Protein AF-A0A7Y2F8V8-F1 (afdb_monomer)

Foldseek 3Di:
DKDADDDPDACVVVPDFGFIADPVRDGPWGDNDPPDHTDDDDDPPDFDQDDPCGGVVVCCVVPPDDDDDDD

Mean predicted aligned error: 5.71 Å

Radius of gyration: 16.92 Å; Cα contacts (8 Å, |Δi|>4): 80; chains: 1; bounding box: 43×33×40 Å

pLDDT: mean 90.27, std 6.16, range [69.0, 98.0]

Solvent-accessible surface area (backbone atoms only — not comparable to full-atom values): 4842 Å² total; per-residue (Å²): 118,74,49,77,45,82,61,99,57,57,54,90,71,76,79,59,66,31,27,35,25,41,80,84,71,46,72,76,28,57,36,82,53,84,95,57,78,56,77,82,89,79,72,87,82,66,81,63,73,42,91,98,60,42,44,58,78,75,43,48,77,78,70,50,79,83,77,73,83,81,133

Secondary structure (DSSP, 8-state):
--EEE--SS-GGGSS---EEE-TTSSEEEE--STT--------SS---EETTTEEHHHHHHHHSPPPPPP-

Sequence (71 aa):
VYVVSSTYTDKSSDWMISAIFGHNGKPIAQADDWGTIAITEVDLNRPMHWHSLGDFKAQIQAHRPRLSPVP

Structure (mmCIF, N/CA/C/O backbone):
data_AF-A0A7Y2F8V8-F1
#
_entry.id   AF-A0A7Y2F8V8-F1
#
loop_
_atom_site.group_PDB
_atom_site.id
_atom_site.type_symbol
_atom_site.label_atom_id
_atom_site.label_alt_id
_atom_site.label_comp_id
_atom_site.label_asym_id
_atom_site.label_entity_id
_atom_site.label_seq_id
_atom_site.pdbx_PDB_ins_code
_atom_site.Cartn_x
_atom_site.Cartn_y
_atom_site.Cartn_z
_atom_site.occupancy
_atom_site.B_iso_or_equiv
_atom_site.auth_seq_id
_atom_site.auth_comp_id
_atom_site.auth_asym_id
_atom_site.auth_atom_id
_atom_site.pdbx_PDB_model_num
ATOM 1 N N . VAL A 1 1 ? 6.925 -0.218 -6.038 1.00 84.69 1 VAL A N 1
ATOM 2 C CA . VAL A 1 1 ? 7.040 0.285 -4.645 1.00 84.69 1 VAL A CA 1
ATOM 3 C C . VAL A 1 1 ? 5.734 -0.009 -3.930 1.00 84.69 1 VAL A C 1
ATOM 5 O O . VAL A 1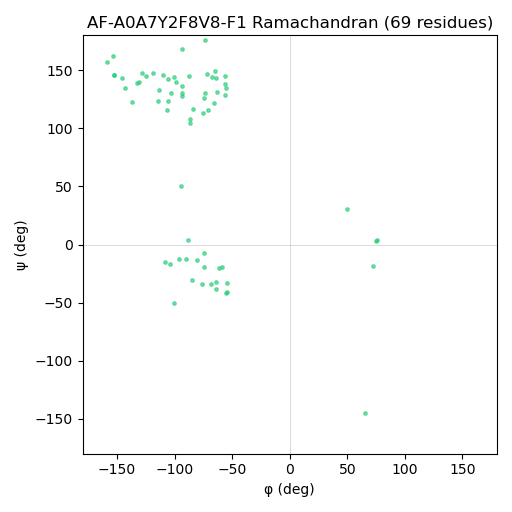 1 ? 4.694 0.171 -4.554 1.00 84.69 1 VAL A O 1
ATOM 8 N N . TYR A 1 2 ? 5.783 -0.509 -2.698 1.00 92.81 2 TYR A N 1
ATOM 9 C CA . TYR A 1 2 ? 4.612 -0.627 -1.822 1.00 92.81 2 TYR A CA 1
ATOM 10 C C . TYR A 1 2 ? 4.639 0.533 -0.829 1.00 92.81 2 TYR A C 1
ATOM 12 O O . TYR A 1 2 ? 5.722 0.956 -0.424 1.00 92.81 2 TYR A O 1
ATOM 20 N N . VAL A 1 3 ? 3.473 1.061 -0.470 1.00 95.50 3 VAL A N 1
ATOM 21 C CA . VAL A 1 3 ? 3.358 2.152 0.507 1.00 95.50 3 VAL A CA 1
ATOM 22 C C . VAL A 1 3 ? 2.648 1.612 1.734 1.00 95.50 3 VAL A C 1
ATOM 24 O O . VAL A 1 3 ? 1.631 0.939 1.605 1.00 95.50 3 VAL A O 1
ATOM 27 N N . VAL A 1 4 ? 3.185 1.902 2.914 1.00 97.19 4 VAL A N 1
ATOM 28 C CA . VAL A 1 4 ? 2.560 1.558 4.192 1.00 97.19 4 VAL A CA 1
ATOM 29 C C . VAL A 1 4 ? 2.187 2.857 4.884 1.00 97.19 4 VAL A C 1
ATOM 31 O O . VAL A 1 4 ? 3.050 3.712 5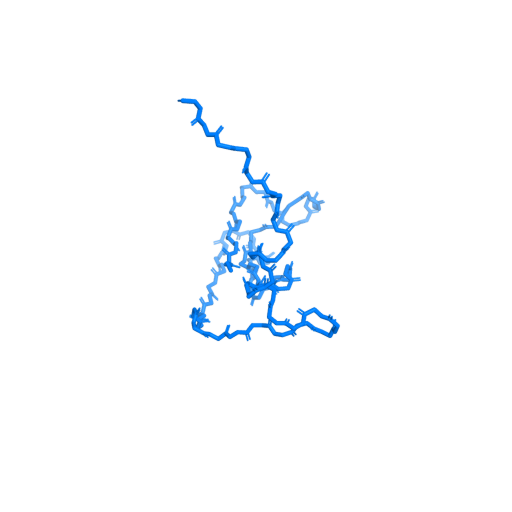.089 1.00 97.19 4 VAL A O 1
ATOM 34 N N . SER A 1 5 ? 0.912 3.012 5.225 1.00 96.50 5 SER A N 1
ATOM 35 C CA . SER A 1 5 ? 0.433 4.091 6.083 1.00 96.50 5 SER A CA 1
ATOM 36 C C . SER A 1 5 ? 0.094 3.554 7.468 1.00 96.50 5 SER A C 1
ATOM 38 O O . SER A 1 5 ? -0.460 2.466 7.621 1.00 96.50 5 SER A O 1
ATOM 40 N N . SER A 1 6 ? 0.396 4.357 8.482 1.00 95.75 6 SER A N 1
ATOM 41 C CA . SER A 1 6 ? 0.002 4.109 9.864 1.00 95.75 6 SER A CA 1
ATOM 42 C C . SER A 1 6 ? -0.484 5.420 10.455 1.00 95.75 6 SER A C 1
ATOM 44 O O . SER A 1 6 ? 0.254 6.405 10.456 1.00 95.75 6 SER A O 1
ATOM 46 N N . THR A 1 7 ? -1.719 5.436 10.943 1.00 94.31 7 THR A N 1
ATOM 47 C CA . THR A 1 7 ? -2.336 6.609 11.564 1.00 94.31 7 THR A CA 1
ATOM 48 C C . THR A 1 7 ? -2.914 6.267 12.934 1.00 94.31 7 THR A C 1
ATOM 50 O O . THR A 1 7 ? -3.387 5.155 13.165 1.00 94.31 7 THR A O 1
ATOM 53 N N . TYR A 1 8 ? -2.887 7.246 13.839 1.00 94.19 8 TYR A N 1
ATOM 54 C CA . TYR A 1 8 ? -3.560 7.207 15.138 1.00 94.19 8 TYR A CA 1
ATOM 55 C C . TYR A 1 8 ? -4.938 7.878 15.026 1.00 94.19 8 TYR A C 1
ATOM 57 O O . TYR A 1 8 ? -5.280 8.809 15.750 1.00 94.19 8 TYR A O 1
ATOM 65 N N . THR A 1 9 ? -5.724 7.484 14.032 1.00 91.50 9 THR A N 1
ATOM 66 C CA . THR A 1 9 ? -7.090 7.981 13.840 1.00 91.50 9 THR A CA 1
ATOM 67 C C . THR A 1 9 ? -7.950 6.842 13.331 1.00 91.50 9 THR A C 1
ATOM 69 O O . THR A 1 9 ? -7.518 6.086 12.462 1.00 91.50 9 THR A O 1
ATOM 72 N N . ASP A 1 10 ? -9.136 6.694 13.914 1.00 90.88 10 ASP A N 1
ATOM 73 C CA . ASP A 1 10 ? -10.077 5.661 13.510 1.00 90.88 10 ASP A CA 1
ATOM 74 C C . ASP A 1 10 ? -10.617 5.939 12.099 1.00 90.88 10 ASP A C 1
ATOM 76 O O . ASP A 1 10 ? -10.861 7.092 11.726 1.00 90.88 10 ASP A O 1
ATOM 80 N N . LYS A 1 11 ? -10.834 4.873 11.323 1.00 90.94 11 LYS A N 1
ATOM 81 C CA . LYS A 1 11 ? -11.342 4.943 9.947 1.00 90.94 11 LYS A CA 1
ATOM 82 C C . LYS A 1 11 ? -12.661 5.715 9.848 1.00 90.94 11 LYS A C 1
ATOM 84 O O . LYS A 1 11 ? -12.883 6.394 8.851 1.00 90.94 11 LYS A O 1
ATOM 89 N N . SER A 1 12 ? -13.513 5.647 10.872 1.00 92.56 12 SER A N 1
ATOM 90 C CA . SER A 1 12 ? -14.794 6.368 10.925 1.00 92.56 12 SER A CA 1
ATOM 91 C C . SER A 1 12 ? -14.665 7.890 10.806 1.00 92.56 12 SER A C 1
ATOM 93 O O . SER A 1 12 ? -15.635 8.551 10.444 1.00 92.56 12 SER A O 1
ATOM 95 N N . SER A 1 13 ? -13.479 8.451 11.063 1.00 92.75 13 SER A N 1
ATOM 96 C CA . SER A 1 13 ? -13.217 9.885 10.884 1.00 92.75 13 SER A CA 1
ATOM 97 C C . SER A 1 13 ? -13.068 10.307 9.414 1.00 92.75 13 SER A C 1
ATOM 99 O O . SER A 1 13 ? -12.934 11.497 9.154 1.00 92.75 13 SER A O 1
ATOM 101 N N . ASP A 1 14 ? -13.044 9.355 8.471 1.00 90.81 14 ASP A N 1
ATOM 102 C CA . ASP A 1 14 ? -12.950 9.556 7.011 1.00 90.81 14 ASP A CA 1
ATOM 103 C C . ASP A 1 14 ? -11.827 10.510 6.553 1.00 90.81 14 ASP A C 1
ATOM 105 O O . ASP A 1 14 ? -11.916 11.217 5.553 1.00 90.81 14 ASP A O 1
ATOM 109 N N . TRP A 1 15 ? -10.737 10.544 7.319 1.00 91.75 15 TRP A N 1
ATOM 110 C CA . TRP A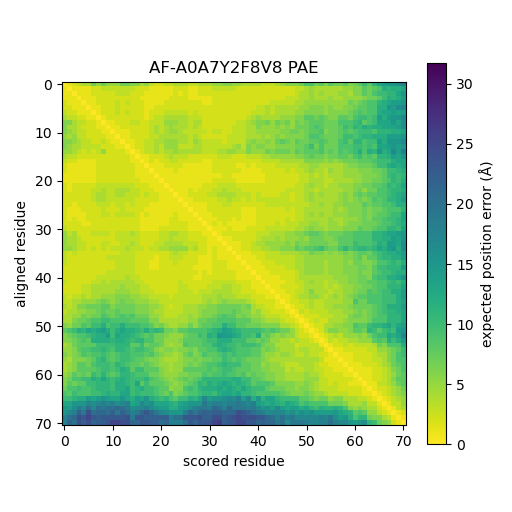 1 15 ? -9.578 11.393 7.048 1.00 91.75 15 TRP A CA 1
ATOM 111 C C . TRP A 1 15 ? -8.438 10.613 6.387 1.00 91.75 15 TRP A C 1
ATOM 113 O O . TRP A 1 15 ? -7.867 11.035 5.382 1.00 91.75 15 TRP A O 1
ATOM 123 N N . MET A 1 16 ? -8.074 9.468 6.973 1.00 93.69 16 MET A N 1
ATOM 124 C CA . MET A 1 16 ? -6.968 8.624 6.522 1.00 93.69 16 MET A CA 1
ATOM 125 C C . MET A 1 16 ? -7.144 7.193 7.043 1.00 93.69 16 MET A C 1
ATOM 127 O O . MET A 1 16 ? -7.804 6.980 8.057 1.00 93.69 16 MET A O 1
ATOM 131 N N . ILE A 1 17 ? -6.524 6.215 6.375 1.00 95.62 17 ILE A N 1
ATOM 132 C CA . ILE A 1 17 ? -6.571 4.795 6.757 1.00 95.62 17 ILE A CA 1
ATOM 133 C C . ILE A 1 17 ? -5.173 4.250 7.070 1.00 95.62 17 ILE A C 1
ATOM 135 O O . ILE A 1 17 ? -4.187 4.653 6.445 1.00 95.62 17 ILE A O 1
ATOM 139 N N . SER A 1 18 ? -5.093 3.306 8.009 1.00 97.00 18 SER A N 1
ATOM 140 C CA . SER A 1 18 ? -3.901 2.481 8.256 1.00 97.00 18 SER A CA 1
ATOM 141 C C . SER A 1 18 ? -3.940 1.265 7.330 1.00 97.00 18 SER A C 1
ATOM 143 O O . SER A 1 18 ? -4.741 0.350 7.534 1.00 97.00 18 SER A O 1
ATOM 145 N N . ALA A 1 19 ? -3.129 1.278 6.272 1.00 97.69 19 ALA A N 1
ATOM 146 C CA . ALA A 1 19 ? -3.205 0.291 5.202 1.00 97.69 19 ALA A CA 1
ATOM 147 C C . ALA A 1 19 ? -1.870 0.086 4.476 1.00 97.69 19 ALA A C 1
ATOM 149 O O . ALA A 1 19 ? -0.955 0.910 4.515 1.00 97.69 19 ALA A O 1
ATOM 150 N N . ILE A 1 20 ? -1.789 -1.034 3.763 1.00 98.00 20 ILE A N 1
ATOM 151 C CA . ILE A 1 20 ? -0.707 -1.368 2.843 1.00 98.00 20 ILE A CA 1
ATOM 152 C C . ILE A 1 20 ? -1.262 -1.205 1.431 1.00 98.00 20 ILE A C 1
ATOM 154 O O . ILE A 1 20 ? -2.263 -1.830 1.085 1.00 98.00 20 ILE A O 1
ATOM 158 N N . PHE A 1 21 ? -0.620 -0.381 0.608 1.00 96.69 21 PHE A N 1
ATOM 159 C CA . PHE A 1 21 ? -1.046 -0.077 -0.755 1.00 96.69 21 PHE A CA 1
ATOM 160 C C . PHE A 1 21 ? -0.193 -0.820 -1.780 1.00 96.69 21 PHE A C 1
ATOM 162 O O . PHE A 1 21 ? 1.043 -0.777 -1.746 1.00 96.69 21 PHE A O 1
ATOM 169 N N . GLY A 1 22 ? -0.876 -1.478 -2.717 1.00 94.00 22 GLY A N 1
ATOM 170 C CA . GLY A 1 22 ? -0.266 -2.149 -3.856 1.00 94.00 22 GLY A CA 1
ATOM 171 C C . GLY A 1 22 ? 0.243 -1.169 -4.913 1.00 94.00 22 GLY A C 1
ATOM 172 O O . GL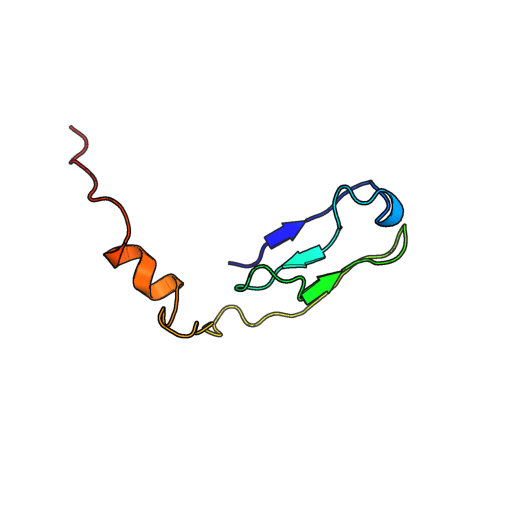Y A 1 22 ? 0.028 0.041 -4.848 1.00 94.00 22 GLY A O 1
ATOM 173 N N . HIS A 1 23 ? 0.889 -1.701 -5.951 1.00 89.69 23 HIS A N 1
ATOM 174 C CA . HIS A 1 23 ? 1.442 -0.893 -7.046 1.00 89.69 23 HIS A CA 1
ATOM 175 C C . HIS A 1 23 ? 0.391 -0.083 -7.827 1.00 89.69 23 HIS A C 1
ATOM 177 O O . HIS A 1 23 ? 0.746 0.897 -8.473 1.00 89.69 23 HIS A O 1
ATOM 183 N N . ASN A 1 24 ? -0.889 -0.457 -7.751 1.00 88.75 24 ASN A N 1
ATOM 184 C CA . ASN A 1 24 ? -2.015 0.251 -8.370 1.00 88.75 24 ASN A CA 1
ATOM 185 C C . ASN A 1 24 ? -2.616 1.351 -7.474 1.00 88.75 24 ASN A C 1
ATOM 187 O O . ASN A 1 24 ? -3.647 1.916 -7.833 1.00 88.75 24 ASN A O 1
ATOM 191 N N . GLY A 1 25 ? -2.031 1.606 -6.300 1.00 90.88 25 GLY A N 1
ATOM 192 C CA . GLY A 1 25 ? -2.535 2.576 -5.329 1.00 90.88 25 GLY A CA 1
ATOM 193 C C . GLY A 1 25 ? -3.773 2.120 -4.553 1.00 90.88 25 GLY A C 1
ATOM 194 O O . GLY A 1 25 ? -4.292 2.889 -3.752 1.00 90.88 25 GLY A O 1
ATOM 195 N N . LYS A 1 26 ? -4.255 0.886 -4.752 1.00 94.38 26 LYS A N 1
ATOM 196 C CA . LYS A 1 26 ? -5.352 0.329 -3.953 1.00 94.38 26 LYS A CA 1
ATOM 197 C C . LYS A 1 26 ? -4.807 -0.335 -2.684 1.00 94.38 26 LYS A C 1
ATOM 199 O O . LYS A 1 26 ? -3.731 -0.940 -2.742 1.00 94.38 26 LYS A O 1
ATOM 204 N N . PRO A 1 27 ? -5.533 -0.261 -1.556 1.00 96.56 27 PRO A N 1
ATOM 205 C CA . PRO A 1 27 ? -5.179 -1.019 -0.366 1.00 96.56 27 PRO A CA 1
ATOM 206 C C . PRO A 1 27 ? -5.270 -2.523 -0.662 1.00 96.56 27 PRO A C 1
ATOM 208 O O . PRO A 1 27 ? -6.248 -2.997 -1.236 1.00 96.56 27 PRO A O 1
ATOM 211 N N . ILE A 1 28 ? -4.222 -3.256 -0.296 1.00 97.25 28 ILE A N 1
ATOM 212 C CA . ILE A 1 28 ? -4.135 -4.723 -0.371 1.00 97.25 28 ILE A CA 1
ATOM 213 C C . ILE A 1 28 ? -4.287 -5.378 1.010 1.00 97.25 28 ILE A C 1
ATOM 215 O O . ILE A 1 28 ? -4.572 -6.567 1.092 1.00 97.25 28 ILE A O 1
ATOM 219 N N . ALA A 1 29 ? -4.120 -4.598 2.080 1.00 97.81 29 ALA A N 1
ATOM 220 C CA . ALA A 1 29 ? -4.501 -4.930 3.448 1.00 97.81 29 ALA A CA 1
ATOM 221 C C . ALA A 1 29 ? -4.790 -3.630 4.210 1.00 97.81 29 ALA A C 1
ATOM 223 O O . ALA A 1 29 ? -4.141 -2.613 3.958 1.00 97.81 29 ALA A O 1
ATOM 224 N N . GLN A 1 30 ? -5.747 -3.658 5.132 1.00 97.12 30 GLN A N 1
ATOM 225 C CA . GLN A 1 30 ? -6.178 -2.498 5.909 1.00 97.12 30 GLN A CA 1
ATOM 226 C C . GLN A 1 30 ? -6.575 -2.938 7.321 1.00 97.12 30 GLN A C 1
ATOM 228 O O . GLN A 1 30 ? -7.114 -4.026 7.496 1.00 97.12 30 GLN A O 1
ATOM 233 N N . ALA A 1 31 ? -6.277 -2.103 8.317 1.00 96.12 31 ALA A N 1
ATOM 234 C CA . ALA A 1 31 ? -6.800 -2.261 9.666 1.00 96.12 31 ALA A CA 1
ATOM 235 C C . ALA A 1 31 ? -8.162 -1.559 9.714 1.00 96.12 31 ALA A C 1
ATOM 237 O O . ALA A 1 31 ? -8.229 -0.332 9.596 1.00 96.12 31 ALA A O 1
ATOM 238 N N . ASP A 1 32 ? -9.240 -2.338 9.783 1.00 92.50 32 ASP A N 1
ATOM 239 C CA . ASP A 1 32 ? -10.606 -1.803 9.753 1.00 92.50 32 ASP A CA 1
ATOM 240 C C . ASP A 1 32 ? -11.102 -1.363 11.133 1.00 92.50 32 ASP A C 1
ATOM 242 O O . ASP A 1 32 ? -11.843 -0.385 11.214 1.00 92.50 32 ASP A O 1
ATOM 246 N N . ASP A 1 33 ? -10.634 -2.024 12.195 1.00 93.25 33 ASP A N 1
ATOM 247 C CA . ASP A 1 33 ? -11.027 -1.748 13.577 1.00 93.25 33 ASP A CA 1
ATOM 248 C C . ASP A 1 33 ? -9.880 -1.123 14.384 1.00 93.25 33 ASP A C 1
ATOM 250 O O . ASP A 1 33 ? -8.702 -1.471 14.215 1.00 93.25 33 ASP A O 1
ATOM 254 N N . TRP A 1 34 ? -10.213 -0.229 15.318 1.00 93.00 34 TRP A N 1
ATOM 255 C CA . TRP A 1 34 ? -9.232 0.395 16.205 1.00 93.00 34 TRP A CA 1
ATOM 256 C C . TRP A 1 34 ? -8.417 -0.631 17.004 1.00 93.00 34 TRP A C 1
ATOM 258 O O . TRP A 1 34 ? -8.947 -1.604 17.539 1.00 93.00 34 TRP A O 1
ATOM 268 N N . GLY A 1 35 ? -7.110 -0.389 17.121 1.00 93.06 35 GLY A N 1
ATOM 269 C CA . GLY A 1 35 ? -6.193 -1.266 17.855 1.00 93.06 35 GLY A CA 1
ATOM 270 C C . GLY A 1 35 ? -5.825 -2.564 17.128 1.00 93.06 35 GLY A C 1
ATOM 271 O O . GLY A 1 35 ? -5.094 -3.378 17.689 1.00 93.06 35 GLY A O 1
ATOM 272 N N . THR A 1 36 ? -6.288 -2.760 15.890 1.00 95.31 36 THR A N 1
ATOM 273 C CA . THR A 1 36 ? -5.873 -3.883 15.038 1.00 95.31 36 THR A CA 1
ATOM 274 C C . THR A 1 36 ? -4.714 -3.501 14.117 1.00 95.31 36 THR A C 1
ATOM 276 O O . THR A 1 36 ? -4.343 -2.331 13.993 1.00 95.31 36 THR A O 1
ATOM 279 N N . ILE A 1 37 ? -4.109 -4.504 13.477 1.00 95.50 37 ILE A N 1
ATOM 280 C CA . ILE A 1 37 ? -2.992 -4.327 12.546 1.00 95.50 37 ILE A CA 1
ATOM 281 C C . ILE A 1 37 ? -3.304 -4.961 11.191 1.00 95.50 37 ILE A C 1
ATOM 283 O O . ILE A 1 37 ? -3.922 -6.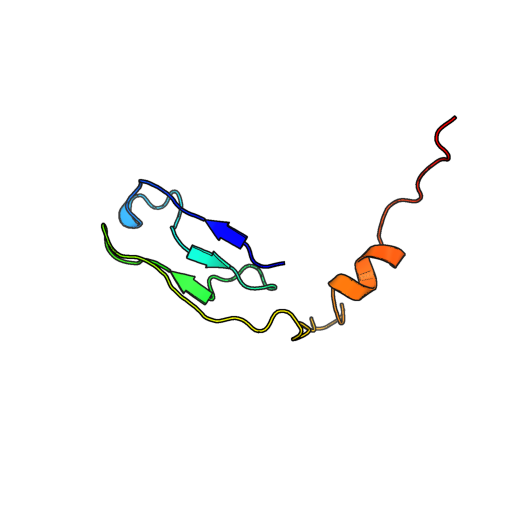021 11.115 1.00 95.50 37 ILE A O 1
ATOM 287 N N . ALA A 1 38 ? -2.822 -4.326 10.123 1.00 96.88 38 ALA A N 1
ATOM 288 C CA . ALA A 1 38 ? -2.844 -4.875 8.772 1.00 96.88 38 ALA A CA 1
ATOM 289 C C . ALA A 1 38 ? -1.526 -5.595 8.474 1.00 96.88 38 ALA A C 1
ATOM 291 O O . ALA A 1 38 ? -0.451 -5.024 8.661 1.00 96.88 38 ALA A O 1
ATOM 292 N N . ILE A 1 39 ? -1.604 -6.823 7.965 1.00 97.00 39 ILE A N 1
ATOM 293 C CA . ILE A 1 39 ? -0.442 -7.615 7.547 1.00 97.00 39 ILE A CA 1
ATOM 294 C C . ILE A 1 39 ? -0.723 -8.192 6.160 1.00 97.00 39 ILE A C 1
ATOM 296 O O . ILE A 1 39 ? -1.831 -8.649 5.886 1.00 97.00 39 ILE A O 1
ATOM 300 N N . THR A 1 40 ? 0.282 -8.183 5.286 1.00 97.38 40 THR A N 1
ATOM 301 C CA . THR A 1 40 ? 0.238 -8.902 4.009 1.00 97.38 40 THR A CA 1
ATOM 302 C C . THR A 1 40 ? 1.643 -9.276 3.555 1.00 97.38 40 THR A C 1
ATOM 304 O O . THR A 1 40 ? 2.600 -8.539 3.805 1.00 97.38 40 THR A O 1
ATOM 307 N N . GLU A 1 41 ? 1.766 -10.423 2.898 1.00 96.81 41 GLU A N 1
ATOM 308 C CA . GLU A 1 41 ? 2.999 -10.857 2.248 1.00 96.81 41 GLU A CA 1
ATOM 309 C C . GLU A 1 41 ? 2.972 -10.429 0.780 1.00 96.81 41 GLU A C 1
ATOM 311 O O . GLU A 1 41 ? 1.954 -10.555 0.097 1.00 96.81 41 GLU A O 1
ATOM 316 N N . VAL A 1 42 ? 4.093 -9.905 0.284 1.00 94.31 42 VAL A N 1
ATOM 317 C CA . VAL A 1 42 ? 4.200 -9.424 -1.095 1.00 94.31 42 VAL A CA 1
ATOM 318 C C . VAL A 1 42 ? 5.441 -9.971 -1.776 1.00 94.31 42 VAL A C 1
ATOM 320 O O . VAL A 1 42 ? 6.529 -9.994 -1.204 1.00 94.31 42 VA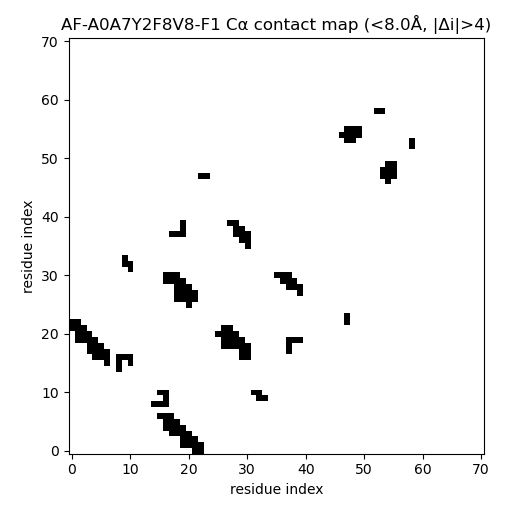L A O 1
ATOM 323 N N . ASP A 1 43 ? 5.284 -10.335 -3.046 1.00 92.62 43 ASP A N 1
ATOM 324 C CA . ASP A 1 43 ? 6.412 -10.594 -3.932 1.00 92.62 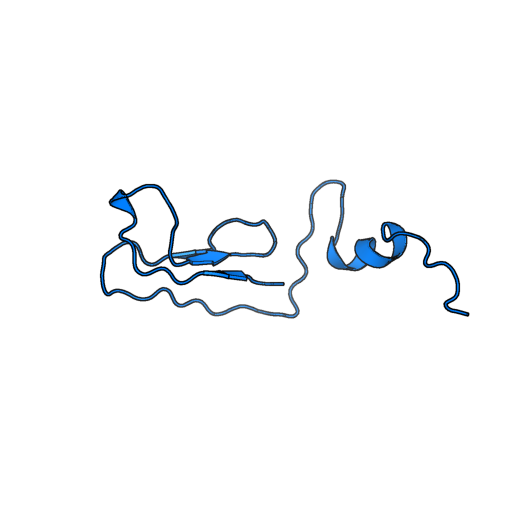43 ASP A CA 1
ATOM 325 C C . ASP A 1 43 ? 6.913 -9.267 -4.522 1.00 92.62 43 ASP A C 1
ATOM 327 O O . ASP A 1 43 ? 6.199 -8.574 -5.255 1.00 92.62 43 ASP A O 1
ATOM 331 N N . LEU A 1 44 ? 8.154 -8.907 -4.191 1.00 89.94 44 LEU A N 1
ATOM 332 C CA . LEU A 1 44 ? 8.814 -7.695 -4.681 1.00 89.94 44 LEU A CA 1
ATOM 333 C C . LEU A 1 44 ? 9.265 -7.805 -6.144 1.00 89.94 44 LEU A C 1
ATOM 335 O O . LEU A 1 44 ? 9.513 -6.776 -6.777 1.00 89.94 44 LEU A O 1
ATOM 339 N N . ASN A 1 45 ? 9.383 -9.025 -6.673 1.00 89.62 45 ASN A N 1
ATOM 340 C CA . ASN A 1 45 ? 9.812 -9.282 -8.045 1.00 89.62 45 ASN A CA 1
ATOM 341 C C . ASN A 1 45 ? 8.644 -9.342 -9.029 1.00 89.62 45 ASN A C 1
ATOM 343 O O . ASN A 1 45 ? 8.872 -9.302 -10.238 1.00 89.62 45 ASN A O 1
ATOM 347 N N . ARG A 1 46 ? 7.401 -9.416 -8.543 1.00 88.31 46 ARG A N 1
ATOM 348 C CA . ARG A 1 46 ? 6.223 -9.490 -9.403 1.00 88.31 46 ARG A CA 1
ATOM 349 C C . ARG A 1 46 ? 5.969 -8.147 -10.107 1.00 88.31 46 ARG A C 1
ATOM 351 O O . ARG A 1 46 ? 5.627 -7.170 -9.437 1.00 88.31 46 ARG A O 1
ATOM 358 N N . PRO A 1 47 ? 6.066 -8.075 -11.448 1.00 84.69 47 PRO A N 1
ATOM 359 C CA . PRO A 1 47 ? 5.754 -6.853 -12.176 1.00 84.69 47 PRO A CA 1
ATOM 360 C C . PRO A 1 47 ? 4.243 -6.587 -12.171 1.00 84.69 47 PRO A C 1
ATOM 362 O O . PRO A 1 47 ? 3.428 -7.512 -12.228 1.00 84.69 47 PRO A O 1
ATOM 365 N N . MET A 1 48 ? 3.864 -5.308 -12.145 1.00 86.00 48 MET A N 1
ATOM 366 C CA . MET A 1 48 ? 2.482 -4.885 -12.369 1.00 86.00 48 MET A CA 1
ATOM 367 C C . MET A 1 48 ? 2.366 -4.251 -13.750 1.00 86.00 48 MET A C 1
ATOM 369 O O . MET A 1 48 ? 2.927 -3.185 -13.998 1.00 86.00 48 MET A O 1
ATOM 373 N N . HIS A 1 49 ? 1.593 -4.887 -14.626 1.00 86.12 49 HIS A N 1
ATOM 374 C CA . HIS A 1 49 ? 1.299 -4.350 -15.946 1.00 86.12 49 HIS A CA 1
ATOM 375 C C . HIS A 1 49 ? -0.001 -3.551 -15.936 1.00 86.12 49 HIS A C 1
ATOM 377 O O . HIS A 1 49 ? -1.047 -4.044 -15.514 1.00 86.12 49 HIS A O 1
ATOM 383 N N . TRP A 1 50 ? 0.066 -2.322 -16.436 1.00 82.31 50 TRP A N 1
ATOM 384 C CA . TRP A 1 50 ? -1.100 -1.494 -16.700 1.00 82.31 50 TRP A CA 1
ATOM 385 C C . TRP A 1 50 ? -1.479 -1.541 -18.172 1.00 82.31 50 TRP A C 1
ATOM 387 O O . TRP A 1 50 ? -0.621 -1.485 -19.058 1.00 82.31 50 TRP A O 1
ATOM 397 N N . HIS A 1 51 ? -2.786 -1.598 -18.433 1.00 81.12 51 HIS A N 1
ATOM 398 C CA . HIS A 1 51 ? -3.310 -1.439 -19.783 1.00 81.12 51 HIS A CA 1
ATOM 399 C C . HIS A 1 51 ? -2.822 -0.096 -20.344 1.00 81.12 51 HIS A C 1
ATOM 401 O O . HIS A 1 51 ? -2.924 0.929 -19.677 1.00 81.12 51 HIS A O 1
ATOM 407 N N . SER A 1 52 ? -2.244 -0.120 -21.547 1.00 79.62 52 SER A N 1
ATOM 408 C CA . SER A 1 52 ? -1.603 1.018 -22.227 1.00 79.62 52 SER A CA 1
ATOM 409 C C . SER A 1 52 ? -0.253 1.510 -21.682 1.00 79.62 52 SER A C 1
ATOM 411 O O . SER A 1 52 ? 0.445 2.190 -22.429 1.00 79.62 52 SER A O 1
ATOM 413 N N . LEU A 1 53 ? 0.146 1.185 -20.447 1.00 77.88 53 LEU A N 1
ATOM 414 C CA . LEU A 1 53 ? 1.416 1.668 -19.872 1.00 77.88 53 LEU A CA 1
ATOM 415 C C . LEU A 1 53 ? 2.494 0.580 -19.733 1.00 77.88 53 LEU A C 1
ATOM 417 O O . LEU A 1 53 ? 3.668 0.890 -19.538 1.00 77.88 53 LEU A O 1
ATOM 421 N N . GLY A 1 54 ? 2.111 -0.695 -19.833 1.00 84.31 54 GLY A N 1
ATOM 422 C CA . GLY A 1 54 ? 3.023 -1.812 -19.596 1.00 84.31 54 GLY A CA 1
ATOM 423 C C . GLY A 1 54 ? 3.486 -1.849 -18.138 1.00 84.31 54 GLY A C 1
ATOM 424 O O . GLY A 1 54 ? 2.710 -1.552 -17.232 1.00 84.31 54 GLY A O 1
ATOM 425 N N . ASP A 1 55 ? 4.734 -2.251 -17.895 1.00 84.88 55 ASP A N 1
ATOM 426 C CA . ASP A 1 55 ? 5.341 -2.114 -16.565 1.00 84.88 55 ASP A CA 1
ATOM 427 C C . ASP A 1 55 ? 5.725 -0.650 -16.304 1.00 84.88 55 ASP A C 1
ATOM 429 O O . ASP A 1 55 ? 6.639 -0.112 -16.932 1.00 84.88 55 ASP A O 1
ATOM 433 N N . PHE A 1 56 ? 5.051 -0.018 -15.341 1.00 78.50 56 PHE A N 1
ATOM 434 C CA . PHE A 1 56 ? 5.310 1.371 -14.958 1.00 78.50 56 PHE A CA 1
ATOM 435 C C . PHE A 1 56 ? 6.783 1.598 -14.600 1.00 78.50 56 PHE A C 1
ATOM 437 O O . PHE A 1 56 ? 7.370 2.607 -14.992 1.00 78.50 56 PHE A O 1
ATOM 444 N N . LYS A 1 57 ? 7.407 0.652 -13.883 1.00 79.44 57 LYS A N 1
ATOM 445 C CA . LYS A 1 57 ? 8.796 0.788 -13.429 1.00 79.44 57 LYS A CA 1
ATOM 446 C C . LYS A 1 57 ? 9.763 0.842 -14.612 1.00 79.44 57 LYS A C 1
ATOM 448 O O . LYS A 1 57 ? 10.699 1.642 -14.588 1.00 79.44 57 LYS A O 1
ATOM 453 N N . ALA A 1 58 ? 9.509 0.050 -15.652 1.00 85.12 58 ALA A N 1
ATOM 454 C CA . ALA A 1 58 ? 10.294 0.060 -16.882 1.00 85.12 58 ALA A CA 1
ATOM 455 C C . ALA A 1 58 ? 10.199 1.401 -17.637 1.00 85.12 58 ALA A C 1
ATOM 457 O O . ALA A 1 58 ? 11.178 1.836 -18.241 1.00 85.12 58 ALA A O 1
ATOM 458 N N . GLN A 1 59 ? 9.059 2.095 -17.559 1.00 85.56 59 GLN A N 1
ATOM 459 C CA . GLN A 1 59 ? 8.832 3.355 -18.278 1.00 85.56 59 GLN A CA 1
ATOM 460 C C . GLN A 1 59 ? 9.447 4.595 -17.602 1.00 85.56 59 GLN A C 1
ATOM 462 O O . GLN A 1 59 ? 9.589 5.639 -18.241 1.00 85.56 59 GLN A O 1
ATOM 467 N N . ILE A 1 60 ? 9.880 4.501 -16.335 1.00 85.50 60 ILE A N 1
ATOM 468 C CA . ILE A 1 60 ? 10.442 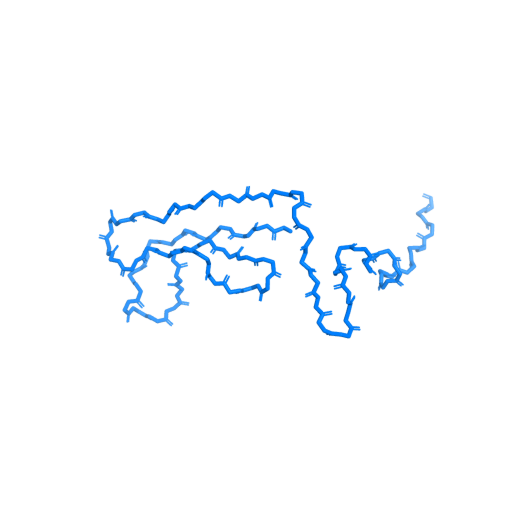5.641 -15.582 1.00 85.50 60 ILE A CA 1
ATOM 469 C C . ILE A 1 60 ? 11.623 6.284 -16.324 1.00 85.50 60 ILE A C 1
ATOM 471 O O . ILE A 1 60 ? 11.723 7.507 -16.379 1.00 85.50 60 ILE A O 1
ATOM 475 N N . GLN A 1 61 ? 12.517 5.488 -16.919 1.00 87.19 61 GLN A N 1
ATOM 476 C CA . GLN A 1 61 ? 13.693 6.024 -17.618 1.00 87.19 61 GLN A CA 1
ATOM 477 C C . GLN A 1 61 ? 13.340 6.781 -18.901 1.00 87.19 61 GLN A C 1
ATOM 479 O O . GLN A 1 61 ? 14.013 7.757 -19.220 1.00 87.19 61 GLN A O 1
ATOM 484 N N . ALA A 1 62 ? 12.298 6.357 -19.618 1.00 87.12 62 ALA A N 1
ATOM 485 C CA . ALA A 1 62 ? 11.847 7.023 -20.836 1.00 87.12 62 ALA A CA 1
ATOM 486 C C . ALA A 1 62 ? 11.080 8.322 -20.535 1.00 87.12 62 ALA A C 1
ATOM 488 O O . ALA A 1 62 ? 11.180 9.283 -21.296 1.00 87.12 62 ALA A O 1
ATOM 489 N N . HIS A 1 63 ? 10.337 8.362 -19.422 1.00 87.94 63 HIS A N 1
ATOM 490 C CA . HIS A 1 63 ? 9.489 9.500 -19.050 1.00 87.94 63 HIS A CA 1
ATOM 491 C C . HIS A 1 63 ? 10.123 10.496 -18.075 1.00 87.94 63 HIS A C 1
ATOM 493 O O . HIS A 1 63 ? 9.569 11.579 -17.877 1.00 87.94 63 HIS A O 1
ATOM 499 N N . ARG A 1 64 ? 11.255 10.173 -17.440 1.00 87.81 64 ARG A N 1
ATOM 500 C CA . ARG A 1 64 ? 11.921 11.128 -16.546 1.00 87.81 64 ARG A CA 1
ATOM 501 C C . ARG A 1 64 ? 12.423 12.357 -17.324 1.00 87.81 64 ARG A C 1
ATOM 503 O O . ARG A 1 64 ? 12.831 12.226 -18.480 1.00 87.81 64 ARG A O 1
ATOM 510 N N . PRO A 1 65 ? 12.480 13.541 -16.691 1.00 91.69 65 PRO A N 1
ATOM 511 C CA . PRO A 1 65 ? 13.116 14.710 -17.285 1.00 91.69 65 PRO A CA 1
ATOM 512 C C . PRO A 1 65 ? 14.570 14.423 -17.668 1.00 91.69 65 PRO A C 1
ATOM 514 O O . PRO A 1 65 ? 15.288 13.710 -16.957 1.00 91.69 65 PRO A O 1
ATOM 517 N N . ARG A 1 66 ? 15.029 15.018 -18.774 1.00 88.94 66 ARG A N 1
ATOM 518 C CA . ARG A 1 66 ? 16.461 15.037 -19.086 1.00 88.94 66 ARG A CA 1
ATOM 519 C C . ARG A 1 66 ? 17.158 15.875 -18.020 1.00 88.94 66 ARG A C 1
ATOM 521 O O . ARG A 1 66 ? 16.807 17.034 -17.824 1.00 88.94 66 ARG A O 1
ATOM 528 N N . LEU A 1 67 ? 18.116 15.276 -17.322 1.00 87.06 67 LEU A N 1
ATOM 529 C CA . LEU A 1 67 ? 18.937 16.006 -16.365 1.00 87.06 67 LEU A CA 1
ATOM 530 C C . LEU A 1 67 ? 19.933 16.863 -17.148 1.00 87.06 67 LEU A C 1
ATOM 532 O O . LEU A 1 67 ? 20.662 16.338 -17.992 1.00 87.06 67 LEU A O 1
ATOM 536 N N . SER A 1 68 ? 19.962 18.165 -16.871 1.00 85.00 68 SER A N 1
ATOM 537 C CA . SER A 1 68 ? 21.094 19.003 -17.267 1.00 85.00 68 SER A CA 1
ATOM 538 C C . SER A 1 68 ? 22.345 18.519 -16.521 1.00 85.00 68 SER A C 1
ATOM 540 O O . SER A 1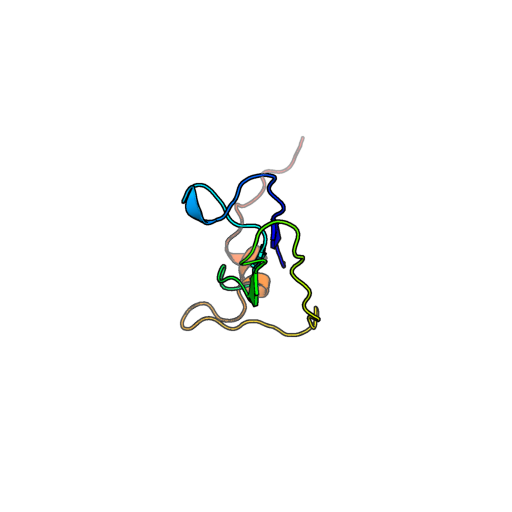 68 ? 22.222 18.120 -15.359 1.00 85.00 68 SER A O 1
ATOM 542 N N . PRO A 1 69 ? 23.537 18.535 -17.143 1.00 80.81 69 PRO A N 1
ATOM 543 C CA . PRO A 1 69 ? 24.776 18.239 -16.432 1.00 80.81 69 PRO A CA 1
ATOM 544 C C . PRO A 1 69 ? 24.915 19.166 -15.219 1.00 80.81 69 PRO A C 1
ATOM 546 O O . PRO A 1 69 ? 24.659 20.366 -15.331 1.00 80.81 69 PRO A O 1
ATOM 549 N N . VAL A 1 70 ? 25.291 18.608 -14.068 1.00 76.81 70 VAL A N 1
ATOM 550 C CA . VAL A 1 70 ? 25.695 19.415 -12.908 1.00 76.81 70 VAL A CA 1
ATOM 551 C C . VAL A 1 70 ? 27.095 19.977 -13.216 1.00 76.81 70 VAL A C 1
ATOM 553 O O . VAL A 1 70 ? 27.926 19.185 -13.668 1.00 76.81 70 VAL A O 1
ATOM 556 N N . PRO A 1 71 ? 27.342 21.294 -13.052 1.00 69.00 71 PRO A N 1
ATOM 557 C CA . PRO A 1 71 ? 28.652 21.910 -13.285 1.00 69.00 71 PRO A CA 1
ATOM 558 C C . PRO A 1 71 ? 29.762 21.356 -12.390 1.00 69.00 71 PRO A C 1
ATOM 560 O O . PRO A 1 71 ? 29.460 21.017 -11.222 1.00 69.00 71 PRO A O 1
#